Protein AF-A0A0A2AYP8-F1 (afdb_monomer_lite)

Secondary structure (DSSP, 8-state):
----------S-GGG-GGGS-----PPPHHHHHHHHHHHHHHHHHHHHHHHH-TTHHHHHHHHHHHHHHHHHHHHHHHHHHHHHHHHHHHHHHHHHHHHHHHHHHHHHHHHHT---------

Structure (mmCIF, N/CA/C/O backbone):
data_AF-A0A0A2AYP8-F1
#
_entry.id   AF-A0A0A2AYP8-F1
#
loop_
_atom_site.group_PDB
_atom_site.id
_atom_site.type_symbol
_atom_site.label_atom_id
_atom_site.label_alt_id
_atom_site.label_comp_id
_atom_site.label_asym_id
_atom_site.label_entity_id
_atom_site.label_seq_id
_atom_site.pdbx_PDB_ins_code
_atom_site.Cartn_x
_atom_site.Cartn_y
_atom_site.Cartn_z
_atom_site.occupancy
_atom_site.B_iso_or_equiv
_atom_site.auth_seq_id
_atom_site.auth_comp_id
_atom_site.auth_asym_id
_atom_site.auth_atom_id
_atom_site.pdbx_PDB_model_num
ATOM 1 N N . MET A 1 1 ? 38.079 20.182 55.498 1.00 44.78 1 MET A N 1
ATOM 2 C CA . MET A 1 1 ? 37.994 19.782 54.077 1.00 44.78 1 MET A CA 1
ATOM 3 C C . MET A 1 1 ? 37.426 20.973 53.334 1.00 44.78 1 MET A C 1
ATOM 5 O O . MET A 1 1 ? 36.423 21.501 53.787 1.00 44.78 1 MET A O 1
ATOM 9 N N . ALA A 1 2 ? 38.139 21.490 52.334 1.00 53.53 2 ALA A N 1
ATOM 10 C CA . ALA A 1 2 ? 37.741 22.706 51.630 1.00 53.53 2 ALA A CA 1
ATOM 11 C C . ALA A 1 2 ? 36.618 22.383 50.637 1.00 53.53 2 ALA A C 1
ATOM 13 O O . ALA A 1 2 ? 36.804 21.531 49.767 1.00 53.53 2 ALA A O 1
ATOM 14 N N . ASP A 1 3 ? 35.471 23.047 50.777 1.00 56.94 3 ASP A N 1
ATOM 15 C CA . ASP A 1 3 ? 34.384 22.961 49.806 1.00 56.94 3 ASP A CA 1
ATOM 16 C C . ASP A 1 3 ? 34.841 23.578 48.480 1.00 56.94 3 ASP A C 1
ATOM 18 O O . ASP A 1 3 ? 35.121 24.774 48.371 1.00 56.94 3 ASP A O 1
ATOM 22 N N . LEU A 1 4 ? 34.949 22.732 47.456 1.00 57.31 4 LEU A N 1
ATOM 23 C CA . LEU A 1 4 ? 35.227 23.146 46.088 1.00 57.31 4 LEU A CA 1
ATOM 24 C C . LEU A 1 4 ? 33.994 23.869 45.529 1.00 57.31 4 LEU A C 1
ATOM 26 O O . LEU A 1 4 ? 33.048 23.237 45.060 1.00 57.31 4 LEU A O 1
ATOM 30 N N . ASN A 1 5 ? 34.015 25.202 45.541 1.00 60.97 5 ASN A N 1
ATOM 31 C CA . ASN A 1 5 ? 33.061 26.024 44.795 1.00 60.97 5 ASN A CA 1
ATOM 32 C C . ASN A 1 5 ? 33.331 25.883 43.290 1.00 60.97 5 ASN A C 1
ATOM 34 O O . ASN A 1 5 ? 34.142 26.608 42.716 1.00 60.97 5 ASN A O 1
ATOM 38 N N . ILE A 1 6 ? 32.655 24.931 42.646 1.00 65.31 6 ILE A N 1
ATOM 39 C CA . ILE A 1 6 ? 32.707 24.751 41.192 1.00 65.31 6 ILE A CA 1
ATOM 40 C C . ILE A 1 6 ? 31.824 25.833 40.545 1.00 65.31 6 ILE A C 1
ATOM 42 O O . ILE A 1 6 ? 30.606 25.819 40.745 1.00 65.31 6 ILE A O 1
ATOM 46 N N . PRO A 1 7 ? 32.375 26.768 39.750 1.00 60.03 7 PRO A N 1
ATOM 47 C CA . PRO A 1 7 ? 31.561 27.748 39.046 1.00 60.03 7 PRO A CA 1
ATOM 48 C C . PRO A 1 7 ? 30.716 27.062 37.963 1.00 60.03 7 PRO A C 1
ATOM 50 O O . PRO A 1 7 ? 31.179 26.177 37.241 1.00 60.03 7 PRO A O 1
ATOM 53 N N . ASN A 1 8 ? 29.455 27.484 37.839 1.00 61.75 8 ASN A N 1
ATOM 54 C CA . ASN A 1 8 ? 28.509 26.956 36.859 1.00 61.75 8 ASN A CA 1
ATOM 55 C C . ASN A 1 8 ? 28.957 27.317 35.429 1.00 61.75 8 ASN A C 1
ATOM 57 O O . ASN A 1 8 ? 28.645 28.384 34.904 1.00 61.75 8 ASN A O 1
ATOM 61 N N . LEU A 1 9 ? 29.695 26.401 34.801 1.00 59.16 9 LEU A N 1
ATOM 62 C CA . LEU A 1 9 ? 30.368 26.525 33.501 1.00 59.16 9 LEU A CA 1
ATOM 63 C C . LEU A 1 9 ? 29.443 26.718 32.282 1.00 59.16 9 LEU A C 1
ATOM 65 O O . LEU A 1 9 ? 29.905 26.616 31.145 1.00 59.16 9 LEU A O 1
ATOM 69 N N . ASN A 1 10 ? 28.137 26.948 32.454 1.00 58.53 10 ASN A N 1
ATOM 70 C CA . ASN A 1 10 ? 27.207 26.834 31.333 1.00 58.53 10 ASN A CA 1
ATOM 71 C C . ASN A 1 10 ? 26.085 27.878 31.285 1.00 58.53 10 ASN A C 1
ATOM 73 O O . ASN A 1 10 ? 24.913 27.577 31.495 1.00 58.53 10 ASN A O 1
ATOM 77 N N . ILE A 1 11 ? 26.453 29.102 30.903 1.00 62.41 11 ILE A N 1
ATOM 78 C CA . ILE A 1 11 ? 25.544 30.254 30.756 1.00 62.41 11 ILE A CA 1
ATOM 79 C C . ILE A 1 11 ? 24.647 30.139 29.497 1.00 62.41 11 ILE A C 1
ATOM 81 O O . ILE A 1 11 ? 23.592 30.759 29.428 1.00 62.41 11 ILE A O 1
ATOM 85 N N . LYS A 1 12 ? 25.000 29.300 28.505 1.00 65.25 12 LYS A N 1
ATOM 86 C CA . LYS A 1 12 ? 24.229 29.117 27.253 1.00 65.25 12 LYS A CA 1
ATOM 87 C C . LYS A 1 12 ? 23.581 27.726 27.183 1.00 65.25 12 LYS A C 1
ATOM 89 O O . LYS A 1 12 ? 24.102 26.786 26.572 1.00 65.25 12 LYS A O 1
ATOM 94 N N . SER A 1 13 ? 22.432 27.565 27.837 1.00 61.69 13 SER A N 1
ATOM 95 C CA . SER A 1 13 ? 21.616 26.336 27.808 1.00 61.69 13 SER A CA 1
ATOM 96 C C . SER A 1 13 ? 20.914 26.095 26.462 1.00 61.69 13 SER A C 1
ATOM 98 O O . SER A 1 13 ? 20.574 24.956 26.158 1.00 61.69 13 SER A O 1
ATOM 100 N N . GLU A 1 14 ? 20.783 27.128 25.629 1.00 60.06 14 GLU A N 1
ATOM 101 C CA . GLU A 1 14 ? 20.020 27.100 24.371 1.00 60.06 14 GLU A CA 1
ATOM 102 C C . GLU A 1 14 ? 20.781 26.534 23.161 1.00 60.06 14 GLU A C 1
ATOM 104 O O . GLU A 1 14 ? 20.171 26.238 22.140 1.00 60.06 14 GLU A O 1
ATOM 109 N N . LYS A 1 15 ? 22.104 26.323 23.260 1.00 66.38 15 LYS A N 1
ATOM 110 C CA . LYS A 1 15 ? 22.950 25.885 22.125 1.00 66.38 15 LYS A CA 1
ATOM 111 C C . LYS A 1 15 ? 22.618 24.476 21.597 1.00 66.38 15 LYS A C 1
ATOM 113 O O . LYS A 1 15 ? 23.061 24.111 20.515 1.00 66.38 15 LYS A O 1
ATOM 118 N N . TYR A 1 16 ? 21.857 23.676 22.342 1.00 64.88 16 TYR A N 1
ATOM 119 C CA . TYR A 1 16 ? 21.545 22.297 21.972 1.00 64.88 16 TYR A CA 1
ATOM 120 C C . TYR A 1 16 ? 20.060 22.004 22.204 1.00 64.88 16 TYR A C 1
ATOM 122 O O . TYR A 1 16 ? 19.576 22.110 23.332 1.00 64.88 16 TYR A O 1
ATOM 130 N N . ILE A 1 17 ? 19.363 21.565 21.150 1.00 63.12 17 ILE A N 1
ATOM 131 C CA . ILE A 1 17 ? 17.927 21.217 21.162 1.00 63.12 17 ILE A CA 1
ATOM 132 C C . ILE A 1 17 ? 17.617 20.175 22.256 1.00 63.12 17 ILE A C 1
ATOM 134 O O . ILE A 1 17 ? 16.597 20.263 22.934 1.00 63.12 17 ILE A O 1
ATOM 138 N N . PHE A 1 18 ? 18.551 19.255 22.514 1.00 59.34 18 PHE A N 1
ATOM 139 C CA . PHE A 1 18 ? 18.424 18.187 23.514 1.00 59.34 18 PHE A CA 1
ATOM 140 C C . PHE A 1 18 ? 18.922 18.554 24.923 1.00 59.34 18 PHE A C 1
ATOM 142 O O . PHE A 1 18 ? 18.842 17.736 25.838 1.00 59.34 18 PHE A O 1
ATOM 149 N N . LYS A 1 19 ? 19.442 19.772 25.136 1.00 58.62 19 LYS A N 1
ATOM 150 C CA . LYS A 1 19 ? 19.911 20.225 26.461 1.00 58.62 19 LYS A CA 1
ATOM 151 C C . LYS A 1 19 ? 18.790 20.799 27.322 1.00 58.62 19 LYS A C 1
ATOM 153 O O . LYS A 1 19 ? 18.916 20.812 28.549 1.00 58.62 19 LYS A O 1
ATOM 158 N N . LYS A 1 20 ? 17.650 21.157 26.716 1.00 59.50 20 LYS A N 1
ATOM 159 C CA . LYS A 1 20 ? 16.367 21.135 27.428 1.00 59.50 20 LYS A CA 1
ATOM 160 C C . LYS A 1 20 ? 16.075 19.674 27.756 1.00 59.50 20 LYS A C 1
ATOM 162 O O . LYS A 1 20 ? 15.482 18.958 26.956 1.00 59.50 20 LYS A O 1
ATOM 167 N N . LYS A 1 21 ? 16.532 19.226 28.930 1.00 61.00 21 LYS A N 1
ATOM 168 C CA . LYS A 1 21 ? 16.112 17.948 29.507 1.00 61.00 21 LYS A CA 1
ATOM 169 C C . LYS A 1 21 ? 14.591 17.896 29.375 1.00 61.00 21 LYS A C 1
ATOM 171 O O . LYS A 1 21 ? 13.924 18.852 29.775 1.00 61.00 21 LYS A O 1
ATOM 176 N N . LEU A 1 22 ? 14.053 16.822 28.791 1.00 58.28 22 LEU A N 1
ATOM 177 C CA . LEU A 1 22 ? 12.641 16.491 28.956 1.00 58.28 22 LEU A CA 1
ATOM 178 C C . LEU A 1 22 ? 12.419 16.517 30.462 1.00 58.28 22 LEU A C 1
ATOM 180 O O . LEU A 1 22 ? 12.945 15.662 31.172 1.00 58.28 22 LEU A O 1
ATOM 184 N N . ASN A 1 23 ? 11.790 17.579 30.967 1.00 59.34 23 ASN A N 1
ATOM 185 C CA . ASN A 1 23 ? 11.604 17.727 32.395 1.00 59.34 23 ASN A CA 1
ATOM 186 C C . ASN A 1 23 ? 10.744 16.536 32.802 1.00 59.34 23 ASN A C 1
ATOM 188 O O . ASN A 1 23 ? 9.544 16.524 32.530 1.00 59.34 23 ASN A O 1
ATOM 192 N N . LEU A 1 24 ? 11.369 15.538 33.436 1.00 59.19 24 LEU A N 1
ATOM 193 C CA . LEU A 1 24 ? 10.746 14.402 34.115 1.00 59.19 24 LEU A CA 1
ATOM 194 C C . LEU A 1 24 ? 9.988 14.926 35.343 1.00 59.19 24 LEU A C 1
ATOM 196 O O . LEU A 1 24 ? 10.172 14.487 36.476 1.00 59.19 24 LEU A O 1
ATOM 200 N N . ARG A 1 25 ? 9.160 15.951 35.140 1.00 69.50 25 ARG A N 1
ATOM 201 C CA . ARG A 1 25 ? 8.321 16.530 36.164 1.00 69.50 25 ARG A CA 1
ATOM 202 C C . ARG A 1 25 ? 7.196 15.537 36.356 1.00 69.50 25 ARG A C 1
ATOM 204 O O . ARG A 1 25 ? 6.314 15.401 35.509 1.00 69.50 25 ARG A O 1
ATOM 211 N N . ARG A 1 26 ? 7.271 14.812 37.468 1.00 74.31 26 ARG A N 1
ATOM 212 C CA . ARG A 1 26 ? 6.243 13.871 37.902 1.00 74.31 26 ARG A CA 1
ATOM 213 C C . ARG A 1 26 ? 4.874 14.543 37.777 1.00 74.31 26 ARG A C 1
ATOM 215 O O . ARG A 1 26 ? 4.652 15.608 38.358 1.00 74.31 26 ARG A O 1
ATOM 222 N N . LYS A 1 27 ? 3.971 13.943 36.994 1.00 78.00 27 LYS A N 1
ATOM 223 C CA . LYS A 1 27 ? 2.584 14.411 36.902 1.00 78.00 27 LYS A CA 1
ATOM 224 C C . LYS A 1 27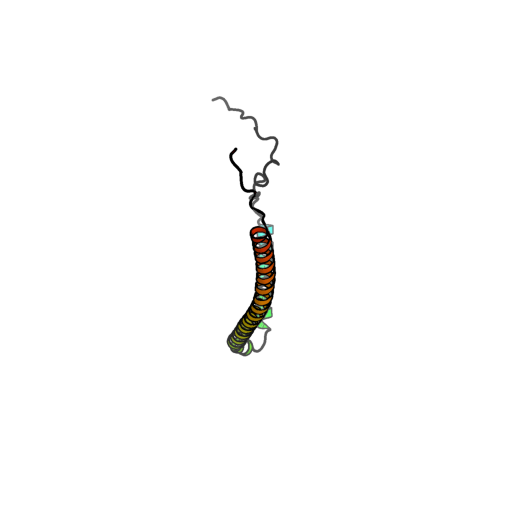 ? 1.975 14.397 38.306 1.00 78.00 27 LYS A C 1
ATOM 226 O O . LYS A 1 27 ? 2.241 13.495 39.101 1.00 78.00 27 LYS A O 1
ATOM 231 N N . SER A 1 28 ? 1.176 15.409 38.626 1.00 86.25 28 SER A N 1
ATOM 232 C CA . SER A 1 28 ? 0.474 15.451 39.907 1.00 86.25 28 SER A CA 1
ATOM 233 C C . SER A 1 28 ? -0.515 14.285 40.004 1.00 86.25 28 SER A C 1
ATOM 235 O O . SER A 1 28 ? -1.091 13.867 38.997 1.00 86.25 28 SER A O 1
ATOM 237 N N . LYS A 1 29 ? -0.752 13.775 41.222 1.00 88.75 29 LYS A N 1
ATOM 238 C CA . LYS A 1 29 ? -1.734 12.700 41.460 1.00 88.75 29 LYS A CA 1
ATOM 239 C C . LYS A 1 29 ? -3.114 13.045 40.882 1.00 88.75 29 LYS A C 1
ATOM 241 O O . LYS A 1 29 ? -3.738 12.197 40.260 1.00 88.75 29 LYS A O 1
ATOM 246 N N . ARG A 1 30 ? -3.542 14.311 41.011 1.00 91.00 30 ARG A N 1
ATOM 247 C CA . ARG A 1 30 ? -4.806 14.820 40.446 1.00 91.00 30 ARG A CA 1
ATOM 248 C C . ARG A 1 30 ? -4.869 14.649 38.927 1.00 91.00 30 ARG A C 1
ATOM 250 O O . ARG A 1 30 ? -5.849 14.124 38.424 1.00 91.00 30 ARG A O 1
ATOM 257 N N . ARG A 1 31 ? -3.805 15.027 38.206 1.00 88.94 31 ARG A N 1
ATOM 258 C CA . ARG A 1 31 ? -3.754 14.909 36.742 1.00 88.94 31 ARG A CA 1
ATOM 259 C C . ARG A 1 31 ? -3.793 13.451 36.283 1.00 88.94 31 ARG A C 1
ATOM 261 O O . ARG A 1 31 ? -4.523 13.139 35.352 1.00 88.94 31 ARG A O 1
ATOM 268 N N . LEU A 1 32 ? -3.048 12.570 36.954 1.00 89.25 32 LEU A N 1
ATOM 269 C CA . LEU A 1 32 ? -3.069 11.131 36.664 1.00 89.25 32 LEU A CA 1
ATOM 270 C C . LEU A 1 32 ? -4.461 10.527 36.887 1.00 89.25 32 LEU A C 1
ATOM 272 O O . LEU A 1 32 ? -4.914 9.711 36.088 1.00 89.25 32 LEU A O 1
ATOM 276 N N . PHE A 1 33 ? -5.154 10.960 37.942 1.00 94.69 33 PHE A N 1
ATOM 277 C CA . PHE A 1 33 ? -6.509 10.511 38.239 1.00 94.69 33 PHE A CA 1
ATOM 278 C C . PHE A 1 33 ? -7.515 10.976 37.179 1.00 94.69 33 PHE A C 1
ATOM 280 O O . PHE A 1 33 ? -8.280 10.161 36.675 1.00 94.69 33 PHE A O 1
ATOM 287 N N . THR A 1 34 ? -7.476 12.251 36.775 1.00 94.88 34 THR A N 1
ATOM 288 C CA . THR A 1 34 ? -8.353 12.773 35.712 1.00 94.88 34 THR A CA 1
ATOM 289 C C . THR A 1 34 ? -8.108 12.078 34.372 1.00 94.88 34 THR A C 1
ATOM 291 O O . THR A 1 34 ? -9.067 11.702 33.706 1.00 94.88 34 THR A O 1
ATOM 294 N N . GLU A 1 35 ? -6.844 11.863 33.988 1.00 93.25 35 GLU A N 1
ATOM 295 C CA . GLU A 1 35 ? -6.489 11.128 32.762 1.00 93.25 35 GLU A CA 1
ATOM 296 C C . GLU A 1 35 ? -7.040 9.689 32.804 1.00 93.25 35 GLU A C 1
ATOM 298 O O . GLU A 1 35 ? -7.654 9.232 31.842 1.00 93.25 35 GLU A O 1
ATOM 303 N N . SER A 1 36 ? -6.897 9.002 33.942 1.00 94.62 36 SER A N 1
ATOM 304 C CA . SER A 1 36 ? -7.402 7.632 34.120 1.00 94.62 36 SER A CA 1
ATOM 305 C C . SER A 1 36 ? -8.930 7.568 34.092 1.00 94.62 36 SER A C 1
ATOM 307 O O . SER A 1 36 ? -9.499 6.685 33.457 1.00 94.62 36 SER A O 1
ATOM 309 N N . PHE A 1 37 ? -9.607 8.521 34.737 1.00 96.69 37 PHE A N 1
ATOM 310 C CA . PHE A 1 37 ? -11.066 8.599 34.740 1.00 96.69 37 PHE A CA 1
ATOM 311 C C . PHE A 1 37 ? -11.619 8.886 33.338 1.00 96.69 37 PHE A C 1
ATOM 313 O O . PHE A 1 37 ? -12.595 8.265 32.927 1.00 96.69 37 PHE A O 1
ATOM 320 N N . LEU A 1 38 ? -10.982 9.771 32.567 1.00 96.12 38 LEU A N 1
ATOM 321 C CA . LEU A 1 38 ? -11.360 10.015 31.171 1.00 96.12 38 LEU A CA 1
ATOM 322 C C . LEU A 1 38 ? -11.219 8.751 30.318 1.00 96.12 38 LEU A C 1
ATOM 324 O O . LEU A 1 38 ? -12.154 8.399 29.604 1.00 96.12 38 LEU A O 1
ATOM 328 N N . LEU A 1 39 ? -10.091 8.043 30.428 1.00 96.25 39 LEU A N 1
ATOM 329 C CA . LEU A 1 39 ? -9.877 6.781 29.713 1.00 96.25 39 LEU A CA 1
ATOM 330 C C . LEU A 1 39 ? -10.902 5.716 30.108 1.00 96.25 39 LEU A C 1
ATOM 332 O O . LEU A 1 39 ? -11.408 5.005 29.243 1.00 96.25 39 LEU A O 1
ATOM 336 N N . PHE A 1 40 ? -11.247 5.638 31.393 1.00 96.81 40 PHE A N 1
ATOM 337 C CA . PHE A 1 40 ? -12.272 4.725 31.882 1.00 96.81 40 PHE A CA 1
ATOM 338 C C . PHE A 1 40 ? -13.642 5.029 31.265 1.00 96.81 40 PHE A C 1
ATOM 340 O O . PHE A 1 40 ? -14.265 4.134 30.700 1.00 96.81 40 PHE A O 1
ATOM 347 N N . ASN A 1 41 ? -14.083 6.291 31.290 1.00 97.00 41 ASN A N 1
ATOM 348 C CA . ASN A 1 41 ? -15.357 6.685 30.681 1.00 97.00 41 ASN A CA 1
ATOM 349 C C . ASN A 1 41 ? -15.372 6.448 29.167 1.00 97.00 41 ASN A C 1
ATOM 351 O O . ASN A 1 41 ? -16.371 5.964 28.644 1.00 97.00 41 ASN A O 1
ATOM 355 N N . LEU A 1 42 ? -14.267 6.726 28.467 1.00 96.56 42 LEU A N 1
ATOM 356 C CA . LEU A 1 42 ? -14.133 6.416 27.039 1.00 96.56 42 LEU A CA 1
ATOM 357 C C . LEU A 1 42 ? -14.223 4.908 26.770 1.00 96.56 42 LEU A C 1
ATOM 359 O O . LEU A 1 42 ? -14.865 4.498 25.806 1.00 96.56 42 LEU A O 1
ATOM 363 N N . GLY A 1 43 ? -13.629 4.080 27.630 1.00 96.94 43 GLY A N 1
ATOM 364 C CA . GLY A 1 43 ? -13.740 2.624 27.549 1.00 96.94 43 GLY A CA 1
ATOM 365 C C . GLY A 1 43 ? -15.176 2.139 27.753 1.00 96.94 43 GLY A C 1
ATOM 366 O O . GLY A 1 43 ? -15.688 1.376 26.935 1.00 96.94 43 GLY A O 1
ATOM 367 N N . VAL A 1 44 ? -15.858 2.631 28.791 1.00 97.06 44 VAL A N 1
ATOM 368 C CA . VAL A 1 44 ? -17.276 2.320 29.051 1.00 97.06 44 VAL A CA 1
ATOM 369 C C . VAL A 1 44 ? -18.154 2.766 27.880 1.00 97.06 44 VAL A C 1
ATOM 371 O O . VAL A 1 44 ? -19.012 2.012 27.423 1.00 97.06 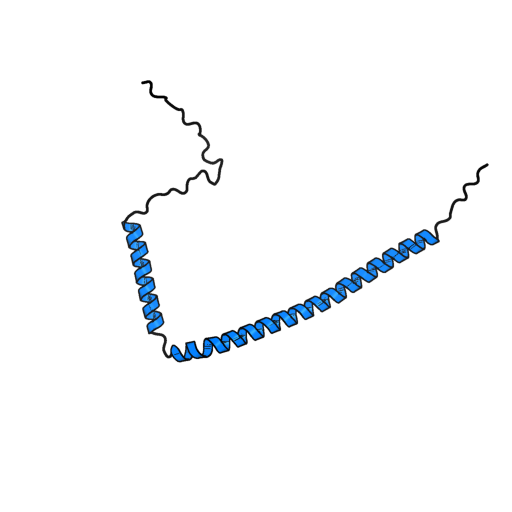44 VAL A O 1
ATOM 374 N N . PHE A 1 45 ? -17.901 3.957 27.341 1.00 97.12 45 PHE A N 1
ATOM 375 C CA . PHE A 1 45 ? -18.607 4.489 26.182 1.00 97.12 45 PHE A CA 1
ATOM 376 C C . PHE A 1 45 ? -18.408 3.619 24.930 1.00 97.12 45 PHE A C 1
ATOM 378 O O . PHE A 1 45 ? -19.375 3.318 24.235 1.00 97.12 45 PHE A O 1
ATOM 385 N N . LEU A 1 46 ? -17.188 3.135 24.675 1.00 96.25 46 LEU A N 1
ATOM 386 C CA . LEU A 1 46 ? -16.899 2.199 23.582 1.00 96.25 46 LEU A CA 1
ATOM 387 C C . LEU A 1 46 ? -17.617 0.856 23.749 1.00 96.25 46 LEU A C 1
ATOM 389 O O . LEU A 1 46 ? -18.129 0.311 22.770 1.00 96.25 46 LEU A O 1
ATOM 393 N N . VAL A 1 47 ? -17.675 0.318 24.969 1.00 96.38 47 VAL A N 1
ATOM 394 C CA . VAL A 1 47 ? -18.437 -0.907 25.260 1.00 96.38 47 VAL A CA 1
ATOM 395 C C . VAL A 1 47 ? -19.926 -0.678 25.006 1.00 96.38 47 VAL A C 1
ATOM 397 O O . VAL A 1 47 ? -20.568 -1.524 24.387 1.00 96.38 47 VAL A O 1
ATOM 400 N N . TYR A 1 48 ? -20.461 0.474 25.411 1.00 96.12 48 TYR A N 1
ATOM 401 C CA . TYR A 1 48 ? -21.860 0.831 25.188 1.00 96.12 48 TYR A CA 1
ATOM 402 C C . TYR A 1 48 ? -22.200 0.975 23.699 1.00 96.12 48 TYR A C 1
ATOM 404 O O . TYR A 1 48 ? -23.166 0.372 23.231 1.00 96.12 48 TYR A O 1
ATOM 412 N N . ILE A 1 49 ? -21.373 1.692 22.929 1.00 95.31 49 ILE A N 1
ATOM 413 C CA . ILE A 1 49 ? -21.531 1.784 21.470 1.00 95.31 49 ILE A CA 1
ATOM 414 C C . ILE A 1 49 ? -21.502 0.390 20.850 1.00 95.31 49 ILE A C 1
ATOM 416 O O . ILE A 1 49 ? -22.391 0.041 20.077 1.00 95.31 49 ILE A O 1
ATOM 420 N N . ASN A 1 50 ? -20.511 -0.429 21.210 1.00 92.00 50 ASN A N 1
ATOM 421 C CA . ASN A 1 50 ? -20.411 -1.787 20.690 1.00 92.00 50 ASN A CA 1
ATOM 422 C C . ASN A 1 50 ? -21.622 -2.630 21.073 1.00 92.00 50 ASN A C 1
ATOM 424 O O . ASN A 1 50 ? -22.051 -3.445 20.264 1.00 92.00 50 ASN A O 1
ATOM 428 N N . TYR A 1 51 ? -22.171 -2.474 22.280 1.00 92.44 51 TYR A N 1
ATOM 429 C CA . TYR A 1 51 ? -23.376 -3.171 22.723 1.00 92.44 51 TYR A CA 1
ATOM 430 C C . TYR A 1 51 ? -24.582 -2.837 21.839 1.00 92.44 51 TYR A C 1
ATOM 432 O O . TYR A 1 51 ? -25.269 -3.767 21.420 1.00 92.44 51 TYR A O 1
ATOM 440 N N . LEU A 1 52 ? -24.768 -1.558 21.496 1.00 93.56 52 LEU A N 1
ATOM 441 C CA . LEU A 1 52 ? -25.889 -1.071 20.686 1.00 93.56 52 LEU A CA 1
ATOM 442 C C . LEU A 1 52 ? -25.916 -1.597 19.244 1.00 93.56 52 LEU A C 1
ATOM 444 O O . LEU A 1 52 ? -26.972 -1.540 18.622 1.00 93.56 52 LEU A O 1
ATOM 448 N N . ILE A 1 53 ? -24.802 -2.098 18.697 1.00 90.62 53 ILE A N 1
ATOM 449 C CA . ILE A 1 53 ? -24.755 -2.605 17.317 1.00 90.62 53 ILE A CA 1
ATOM 450 C C . ILE A 1 53 ? -25.581 -3.904 17.213 1.00 90.62 53 ILE A C 1
ATOM 452 O O . ILE A 1 53 ? -25.184 -4.920 17.793 1.00 90.62 53 ILE A O 1
ATOM 456 N N . PRO A 1 54 ? -26.698 -3.927 16.460 1.00 88.81 54 PRO A N 1
ATOM 457 C CA . PRO A 1 54 ? -27.462 -5.151 16.239 1.00 88.81 54 PRO A CA 1
ATOM 458 C C . PRO A 1 54 ? -26.740 -6.080 15.247 1.00 88.81 54 PRO A C 1
ATOM 460 O O . PRO A 1 54 ? -25.939 -5.638 14.427 1.00 88.81 54 PRO A O 1
ATOM 463 N N . ASN A 1 55 ? -27.045 -7.381 15.287 1.00 86.88 55 ASN A N 1
ATOM 464 C CA . ASN A 1 55 ? -26.610 -8.369 14.282 1.00 86.88 55 ASN A CA 1
ATOM 465 C C . ASN A 1 55 ? -25.085 -8.474 14.046 1.00 86.88 55 ASN A C 1
ATOM 467 O O . ASN A 1 55 ? -24.630 -8.727 12.929 1.00 86.88 55 ASN A O 1
ATOM 471 N N . LYS A 1 56 ? -24.279 -8.351 15.109 1.00 85.75 56 LYS A N 1
ATOM 472 C CA . LYS A 1 56 ? -22.800 -8.386 15.054 1.00 85.75 56 LYS A CA 1
ATOM 473 C C . LYS A 1 56 ? -22.238 -9.629 14.365 1.00 85.75 56 LYS A C 1
ATOM 475 O O . LYS A 1 56 ? -21.297 -9.525 13.588 1.00 85.75 56 LYS A O 1
ATOM 480 N N . ASN A 1 57 ? -22.835 -10.794 14.612 1.00 86.94 57 ASN A N 1
ATOM 481 C CA . ASN A 1 57 ? -22.372 -12.054 14.026 1.00 86.94 57 ASN A CA 1
ATOM 482 C C . ASN A 1 57 ? -22.487 -12.045 12.496 1.00 86.94 57 ASN A C 1
ATOM 484 O O . ASN A 1 57 ? -21.579 -12.507 11.813 1.00 86.94 57 ASN A O 1
ATOM 488 N N . LEU A 1 58 ? -23.559 -11.453 11.960 1.00 86.31 58 LEU A N 1
ATOM 489 C CA . LEU A 1 58 ? -23.792 -11.358 10.519 1.00 86.31 58 LEU A CA 1
ATOM 490 C C . LEU A 1 58 ? -22.821 -10.364 9.856 1.00 86.31 58 LEU A C 1
ATOM 492 O O . LEU A 1 58 ? -22.329 -10.616 8.758 1.00 86.31 58 LEU A O 1
ATOM 496 N N . LEU A 1 59 ? -22.477 -9.274 10.553 1.00 82.25 59 LEU A N 1
ATOM 497 C CA . LEU A 1 59 ? -21.439 -8.329 10.120 1.00 82.25 59 LEU A CA 1
ATOM 498 C C . LEU A 1 59 ? -20.045 -8.979 10.086 1.00 82.25 59 LEU A C 1
ATOM 500 O O . LEU A 1 59 ? -19.305 -8.805 9.118 1.00 82.25 59 LEU A O 1
ATOM 504 N N . LEU A 1 60 ? -19.696 -9.757 11.115 1.00 87.69 60 LEU A N 1
ATOM 505 C CA . LEU A 1 60 ? -18.395 -10.426 11.227 1.00 87.69 60 LEU A CA 1
ATOM 506 C C . LEU A 1 60 ? -18.230 -11.597 10.253 1.00 87.69 60 LEU A C 1
ATOM 508 O O . LEU A 1 60 ? -17.119 -11.859 9.801 1.00 87.69 60 LEU A O 1
ATOM 512 N N . GLN A 1 61 ? -19.317 -12.274 9.886 1.00 89.38 61 GLN A N 1
ATOM 513 C CA . GLN A 1 61 ? -19.264 -13.422 8.982 1.00 89.38 61 GLN A CA 1
ATOM 514 C C . GLN A 1 61 ? -18.842 -13.037 7.556 1.00 89.38 61 GLN A C 1
ATOM 516 O O . GLN A 1 61 ? -18.092 -13.771 6.913 1.00 89.38 61 GLN A O 1
ATOM 521 N N . ASN A 1 62 ? -19.286 -11.878 7.063 1.00 86.81 62 ASN A N 1
ATOM 522 C CA . ASN A 1 62 ? -18.995 -11.445 5.694 1.00 86.81 62 ASN A CA 1
ATOM 523 C C . ASN A 1 62 ? -17.636 -10.748 5.554 1.00 86.81 62 ASN A C 1
ATOM 525 O O . ASN A 1 62 ? -17.104 -10.687 4.445 1.00 86.81 62 ASN A O 1
ATOM 529 N N . LEU A 1 63 ? -17.057 -10.277 6.663 1.00 89.00 63 LEU A N 1
ATOM 530 C CA . LEU A 1 63 ? -15.799 -9.527 6.706 1.00 89.00 63 LEU A CA 1
ATOM 531 C C . LEU A 1 63 ? -14.623 -10.232 6.006 1.00 89.00 63 LEU A C 1
ATOM 533 O O . LEU A 1 63 ? -13.996 -9.605 5.155 1.00 89.00 63 LEU A O 1
ATOM 537 N N . PRO A 1 64 ? -14.321 -11.520 6.266 1.00 89.25 64 PRO A N 1
ATOM 538 C CA . PRO A 1 64 ? -13.224 -12.206 5.581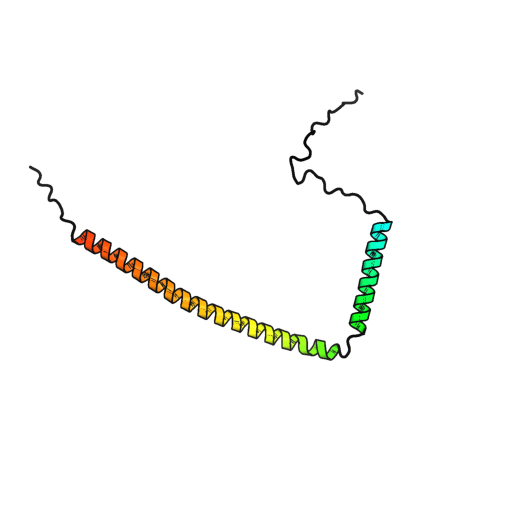 1.00 89.25 64 PRO A CA 1
ATOM 539 C C . PRO A 1 64 ? -13.432 -12.267 4.063 1.00 89.25 64 PRO A C 1
ATOM 541 O O . PRO A 1 64 ? -12.504 -12.061 3.283 1.00 89.25 64 PRO A O 1
ATOM 544 N N . SER A 1 65 ? -14.673 -12.508 3.632 1.00 90.88 65 SER A N 1
ATOM 545 C CA . SER A 1 65 ? -15.007 -12.629 2.212 1.00 90.88 65 SER A CA 1
ATOM 546 C C . SER A 1 65 ? -14.910 -11.292 1.471 1.00 90.88 65 SER A C 1
ATOM 548 O O . SER A 1 65 ? -14.420 -11.248 0.341 1.00 90.88 65 SER A O 1
ATOM 550 N N . THR A 1 66 ? -15.340 -10.195 2.100 1.00 92.25 66 THR A N 1
ATOM 551 C CA . THR A 1 66 ? -15.251 -8.850 1.524 1.00 92.25 66 THR A CA 1
ATOM 552 C C . THR A 1 66 ? -13.816 -8.347 1.529 1.00 92.25 66 THR A C 1
ATOM 554 O O . THR A 1 66 ? -13.388 -7.780 0.524 1.00 92.25 66 THR A O 1
ATOM 557 N N . PHE A 1 67 ? -13.041 -8.632 2.581 1.00 93.69 67 PHE A N 1
ATOM 558 C CA . PHE A 1 67 ? -11.608 -8.347 2.601 1.00 93.69 67 PHE A CA 1
ATOM 559 C C . PHE A 1 67 ? -10.882 -9.050 1.455 1.00 93.69 67 PHE A C 1
ATOM 561 O O . PHE A 1 67 ? -10.194 -8.382 0.686 1.00 93.69 67 PHE A O 1
ATOM 568 N N . ASN A 1 68 ? -11.093 -10.353 1.259 1.00 94.56 68 ASN A N 1
ATOM 569 C CA . ASN A 1 68 ? -10.450 -11.088 0.165 1.00 94.56 68 ASN A CA 1
ATOM 570 C C . ASN A 1 68 ? -10.791 -10.507 -1.215 1.00 94.56 68 ASN A C 1
ATOM 572 O O . ASN A 1 68 ? -9.899 -10.318 -2.039 1.00 94.56 68 ASN A O 1
ATOM 576 N N . LYS A 1 69 ? -12.061 -10.158 -1.455 1.00 95.94 69 LYS A N 1
ATOM 577 C CA . LYS A 1 69 ? -12.476 -9.488 -2.700 1.00 95.94 69 LYS A CA 1
ATOM 578 C C . LYS A 1 69 ? -11.800 -8.128 -2.870 1.00 95.94 69 LYS A C 1
ATOM 580 O O . LYS A 1 69 ? -11.350 -7.809 -3.964 1.00 95.94 69 LYS A O 1
ATOM 585 N N . SER A 1 70 ? -11.701 -7.344 -1.797 1.00 95.19 70 SER A N 1
ATOM 586 C CA . SER A 1 70 ? -11.025 -6.044 -1.837 1.00 95.19 70 SER A CA 1
ATOM 587 C C . SER A 1 70 ? -9.528 -6.176 -2.140 1.00 95.19 70 SER A C 1
ATOM 589 O O . SER A 1 70 ? -9.001 -5.395 -2.926 1.00 95.19 70 SER A O 1
ATOM 591 N N . PHE A 1 71 ? -8.862 -7.204 -1.601 1.00 95.94 71 PHE A N 1
ATOM 592 C CA . PHE A 1 71 ? -7.464 -7.498 -1.915 1.00 95.94 71 PHE A CA 1
ATOM 593 C C . PHE A 1 71 ? -7.277 -7.922 -3.370 1.00 95.94 71 PHE A C 1
ATOM 595 O O .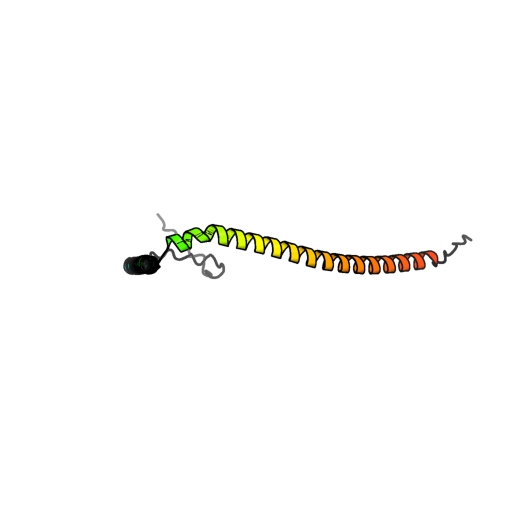 PHE A 1 71 ? -6.321 -7.485 -4.001 1.00 95.94 71 PHE A O 1
ATOM 602 N N . LEU A 1 72 ? -8.196 -8.720 -3.916 1.00 97.00 72 LEU A N 1
ATOM 603 C CA . LEU A 1 72 ? -8.151 -9.130 -5.319 1.00 97.00 72 LEU A CA 1
ATOM 604 C C . LEU A 1 72 ? -8.263 -7.917 -6.253 1.00 97.00 72 LEU A C 1
ATOM 606 O O . LEU A 1 72 ? -7.409 -7.728 -7.110 1.00 97.00 72 LEU A O 1
ATOM 610 N N . LEU A 1 73 ? -9.229 -7.026 -6.005 1.00 96.44 73 LEU A N 1
ATOM 611 C CA . LEU A 1 73 ? -9.372 -5.778 -6.769 1.00 96.44 73 LEU A CA 1
ATOM 612 C C . LEU A 1 73 ? -8.140 -4.869 -6.660 1.00 96.44 73 LEU A C 1
ATOM 614 O O . LEU A 1 73 ? -7.784 -4.178 -7.612 1.00 96.44 73 LEU A O 1
ATOM 618 N N . LEU A 1 74 ? -7.489 -4.852 -5.498 1.00 97.19 74 LEU A N 1
ATOM 619 C CA . LEU A 1 74 ? -6.267 -4.084 -5.284 1.00 97.19 74 LEU A CA 1
ATOM 620 C C . LEU A 1 74 ? -5.098 -4.659 -6.098 1.00 97.19 74 LEU A C 1
ATOM 622 O O . LEU A 1 74 ? -4.340 -3.889 -6.683 1.00 97.19 74 LEU A O 1
ATOM 626 N N . ILE A 1 75 ? -4.979 -5.986 -6.186 1.00 96.94 75 ILE A N 1
ATOM 627 C CA . ILE A 1 75 ? -3.994 -6.655 -7.049 1.00 96.94 75 ILE A CA 1
ATOM 628 C C . ILE A 1 75 ? -4.260 -6.322 -8.522 1.00 96.94 75 ILE A C 1
ATOM 630 O O . ILE A 1 75 ? -3.331 -5.920 -9.223 1.00 96.94 75 ILE A O 1
ATOM 634 N N . ASP A 1 76 ? -5.515 -6.410 -8.968 1.00 97.38 76 ASP A N 1
ATOM 635 C CA . ASP A 1 76 ? -5.896 -6.080 -10.347 1.00 97.38 76 ASP A CA 1
ATOM 636 C C . ASP A 1 76 ? -5.537 -4.628 -10.692 1.00 97.38 76 ASP A C 1
ATOM 638 O O . ASP A 1 76 ? -4.971 -4.347 -11.749 1.00 97.38 76 ASP A O 1
ATOM 642 N N . LEU A 1 77 ? -5.784 -3.695 -9.768 1.00 97.50 77 LEU A N 1
ATOM 643 C CA . LEU A 1 77 ? -5.421 -2.289 -9.940 1.00 97.50 77 LEU A CA 1
ATOM 644 C C . LEU A 1 77 ? -3.907 -2.099 -10.112 1.00 97.50 77 LEU A C 1
ATOM 646 O O . LEU A 1 77 ? -3.482 -1.329 -10.976 1.00 97.50 77 LEU A O 1
ATOM 650 N N . PHE A 1 78 ? -3.084 -2.813 -9.338 1.00 97.69 78 PHE A N 1
ATOM 651 C CA . PHE A 1 78 ? -1.630 -2.785 -9.523 1.00 97.69 78 PHE A CA 1
ATOM 652 C C . PHE A 1 78 ? -1.195 -3.402 -10.855 1.00 97.69 78 PHE A C 1
ATOM 654 O O . PHE A 1 78 ? -0.255 -2.885 -11.462 1.00 97.69 78 PHE A O 1
ATOM 661 N N . SER A 1 79 ? -1.880 -4.445 -11.334 1.00 97.12 79 SER A N 1
ATOM 662 C CA . SER A 1 79 ? -1.613 -5.032 -12.655 1.00 97.12 79 SER A CA 1
ATOM 663 C C . SER A 1 79 ? -1.843 -4.013 -13.772 1.00 97.12 79 SER A C 1
ATOM 665 O O . SER A 1 79 ? -0.955 -3.783 -14.592 1.00 97.12 79 SER A O 1
ATOM 667 N N . TYR A 1 80 ? -2.983 -3.316 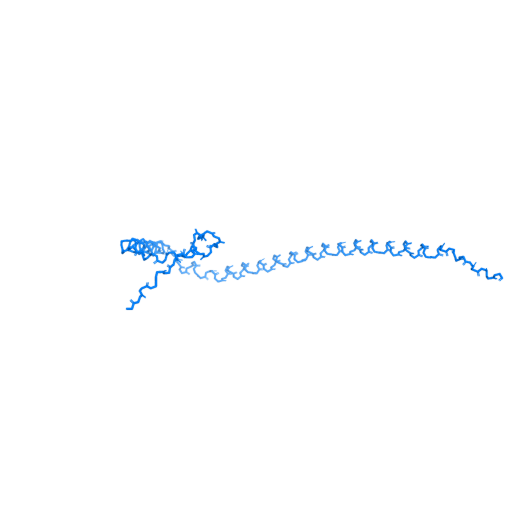-13.761 1.00 97.69 80 TYR A N 1
ATOM 668 C CA . TYR A 1 80 ? -3.281 -2.304 -14.779 1.00 97.69 80 TYR A CA 1
ATOM 669 C C . TYR A 1 80 ? -2.340 -1.096 -14.713 1.00 97.69 80 TYR A C 1
ATOM 671 O O . TYR A 1 80 ? -1.919 -0.575 -15.747 1.00 97.69 80 TYR A O 1
ATOM 679 N N . LEU A 1 81 ? -1.960 -0.650 -13.511 1.00 97.38 81 LEU A N 1
ATOM 680 C CA . LEU A 1 81 ? -0.964 0.415 -13.367 1.00 97.38 81 LEU A CA 1
ATOM 681 C C . LEU A 1 81 ? 0.391 0.003 -13.947 1.00 97.38 81 LEU A C 1
ATOM 683 O O . LEU A 1 81 ? 1.037 0.805 -14.624 1.00 97.38 81 LEU A O 1
ATOM 687 N N . TYR A 1 82 ? 0.814 -1.239 -13.704 1.00 98.00 82 TYR A N 1
ATOM 688 C CA . TYR A 1 82 ? 2.047 -1.774 -14.270 1.00 98.00 82 TYR A CA 1
ATOM 689 C C . TYR A 1 82 ? 2.011 -1.773 -15.802 1.00 98.00 82 TYR A C 1
ATOM 691 O O . TYR A 1 82 ? 2.955 -1.285 -16.423 1.00 98.00 82 TYR A O 1
ATOM 699 N N . GLU A 1 83 ? 0.914 -2.232 -16.409 1.00 97.50 83 GLU A N 1
ATOM 700 C CA . GLU A 1 83 ? 0.732 -2.210 -17.867 1.00 97.50 83 GLU A CA 1
ATOM 701 C C . GLU A 1 83 ? 0.848 -0.790 -18.440 1.00 97.50 83 GLU A C 1
ATOM 703 O O . GLU A 1 83 ? 1.584 -0.568 -19.405 1.00 97.50 83 GLU A O 1
ATOM 708 N N . ILE A 1 84 ? 0.200 0.196 -17.809 1.00 97.69 84 ILE A N 1
ATOM 709 C CA . ILE A 1 84 ? 0.280 1.604 -18.226 1.00 97.69 84 ILE A CA 1
ATOM 710 C C . ILE A 1 84 ? 1.726 2.114 -18.159 1.00 97.69 84 ILE A C 1
ATOM 712 O O . ILE A 1 84 ? 2.211 2.738 -19.109 1.00 97.69 84 ILE A O 1
ATOM 716 N N . PHE A 1 85 ? 2.444 1.840 -17.066 1.00 98.00 85 PHE A N 1
ATOM 717 C CA . PHE A 1 85 ? 3.847 2.244 -16.942 1.00 98.00 85 PHE A CA 1
ATOM 718 C C . PHE A 1 85 ? 4.740 1.575 -17.986 1.00 98.00 85 PHE A C 1
ATOM 720 O O . PHE A 1 85 ? 5.659 2.216 -18.500 1.00 98.00 85 PHE A O 1
ATOM 727 N N . LEU A 1 86 ? 4.460 0.320 -18.332 1.00 98.06 86 LEU A N 1
ATOM 728 C CA . LEU A 1 86 ? 5.198 -0.420 -19.350 1.00 98.06 86 LEU A CA 1
ATOM 729 C C . LEU A 1 86 ? 5.031 0.241 -20.724 1.00 98.06 86 LEU A C 1
ATOM 731 O O . LEU A 1 86 ? 6.019 0.489 -21.416 1.00 98.06 86 LEU A O 1
ATOM 735 N N . VAL A 1 87 ? 3.804 0.627 -21.083 1.00 98.25 87 VAL A N 1
ATOM 736 C CA . VAL A 1 87 ? 3.532 1.367 -22.324 1.00 98.25 87 VAL A CA 1
ATOM 737 C C . VAL A 1 87 ? 4.297 2.693 -22.350 1.00 98.25 87 VAL A C 1
ATOM 739 O O . VAL A 1 87 ? 4.984 2.989 -23.329 1.00 98.25 87 VAL A O 1
ATOM 742 N N . ILE A 1 88 ? 4.256 3.469 -21.262 1.00 98.19 88 ILE A N 1
ATOM 743 C CA . ILE A 1 88 ? 5.008 4.732 -21.150 1.00 98.19 88 ILE A CA 1
ATOM 744 C C . ILE A 1 88 ? 6.516 4.489 -21.323 1.00 98.19 88 ILE A C 1
ATOM 746 O O . ILE A 1 88 ? 7.191 5.234 -22.039 1.00 98.19 88 ILE A O 1
ATOM 750 N N . PHE A 1 89 ? 7.049 3.431 -20.711 1.00 98.31 89 PHE A N 1
ATOM 751 C CA . PHE A 1 89 ? 8.458 3.064 -20.819 1.00 98.31 89 PHE A CA 1
ATOM 752 C C . PHE A 1 89 ? 8.857 2.673 -22.248 1.00 98.31 89 PHE A C 1
ATOM 754 O O . PHE A 1 89 ? 9.925 3.076 -22.716 1.00 98.31 89 PHE A O 1
ATOM 761 N N . ILE A 1 90 ? 8.002 1.947 -22.975 1.00 98.38 90 ILE A N 1
ATOM 762 C CA . ILE A 1 90 ? 8.230 1.622 -24.392 1.00 98.38 90 ILE A CA 1
ATOM 763 C C . ILE A 1 90 ? 8.357 2.909 -25.215 1.00 98.38 90 ILE A C 1
ATOM 765 O O . ILE A 1 90 ? 9.306 3.052 -25.985 1.00 98.38 90 ILE A O 1
ATOM 769 N N . PHE A 1 91 ? 7.469 3.886 -25.017 1.00 98.25 91 PHE A N 1
ATOM 770 C CA . PHE A 1 91 ? 7.571 5.156 -25.740 1.00 98.25 91 PHE A CA 1
ATOM 771 C C . PHE A 1 91 ? 8.846 5.924 -25.378 1.00 98.25 91 PHE A C 1
ATOM 773 O O . PHE A 1 91 ? 9.574 6.366 -26.269 1.00 98.25 91 PHE A O 1
ATOM 780 N N . ALA A 1 92 ? 9.162 6.053 -24.088 1.00 98.19 92 ALA A N 1
ATOM 781 C CA . ALA A 1 92 ? 10.358 6.765 -23.640 1.00 98.19 92 ALA A CA 1
ATOM 782 C C . ALA A 1 92 ? 11.658 6.109 -24.149 1.00 98.19 92 ALA A C 1
ATOM 784 O O . ALA A 1 92 ? 12.563 6.796 -24.636 1.00 98.19 92 ALA A O 1
ATOM 785 N N . SER A 1 93 ? 11.746 4.779 -24.084 1.00 98.06 93 SER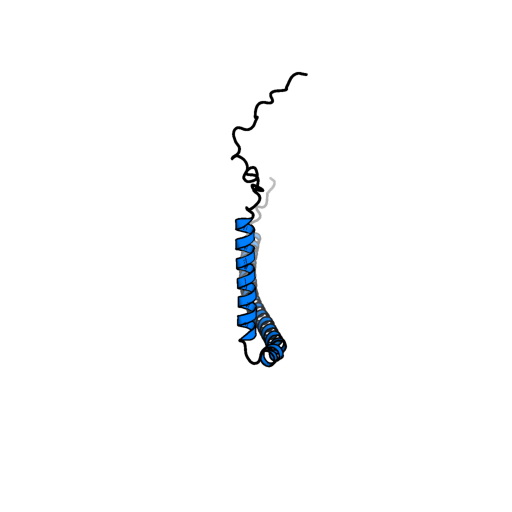 A N 1
ATOM 786 C CA . SER A 1 93 ? 12.895 4.022 -24.598 1.00 98.06 93 SER A CA 1
ATOM 787 C C . SER A 1 93 ? 13.028 4.147 -26.118 1.00 98.06 93 SER A C 1
ATOM 789 O O . SER A 1 93 ? 14.130 4.360 -26.623 1.00 98.06 93 SER A O 1
ATOM 791 N N . TYR A 1 94 ? 11.917 4.129 -26.856 1.00 98.12 94 TYR A N 1
ATOM 792 C CA . TYR A 1 94 ? 11.928 4.356 -28.298 1.00 98.12 94 TYR A CA 1
ATOM 793 C C . TYR A 1 94 ? 12.457 5.753 -28.658 1.00 98.12 94 TYR A C 1
ATOM 795 O O . TYR A 1 94 ? 13.386 5.878 -29.458 1.00 98.12 94 TYR A O 1
ATOM 803 N N . PHE A 1 95 ? 11.932 6.810 -28.030 1.00 97.88 95 PHE A N 1
ATOM 804 C CA . PHE A 1 95 ? 12.387 8.181 -28.290 1.00 97.88 95 PHE A CA 1
ATOM 805 C C . PHE A 1 95 ? 13.870 8.371 -27.969 1.00 97.88 95 PHE A C 1
ATOM 807 O O . PHE A 1 95 ? 14.612 8.952 -28.764 1.00 97.88 95 PHE A O 1
ATOM 814 N N . THR A 1 96 ? 14.323 7.856 -26.827 1.00 97.69 96 THR A N 1
ATOM 815 C CA . THR A 1 96 ? 15.741 7.935 -26.448 1.00 97.69 96 THR A CA 1
ATOM 816 C C . THR A 1 96 ? 16.635 7.181 -27.437 1.00 97.69 96 THR A C 1
ATOM 818 O O . THR A 1 96 ? 17.672 7.717 -27.835 1.00 97.69 96 THR A O 1
ATOM 821 N N . ALA A 1 97 ? 16.219 6.005 -27.918 1.00 98.12 97 ALA A N 1
ATOM 822 C CA . ALA A 1 97 ? 16.947 5.254 -28.940 1.00 98.12 97 ALA A CA 1
ATOM 823 C C . ALA A 1 97 ? 17.065 6.028 -30.264 1.00 98.12 97 ALA A C 1
ATOM 825 O O . ALA A 1 97 ? 18.149 6.086 -30.846 1.00 98.12 97 ALA A O 1
ATOM 826 N N . VAL A 1 98 ? 15.990 6.681 -30.717 1.00 97.56 98 VAL A N 1
ATOM 827 C CA . VAL A 1 98 ? 15.999 7.505 -31.938 1.00 97.56 98 VAL A CA 1
ATOM 828 C C . VAL A 1 98 ? 16.988 8.671 -31.815 1.00 97.56 98 VAL A C 1
ATOM 830 O O . VAL A 1 98 ? 17.801 8.887 -32.718 1.00 97.56 98 VAL A O 1
ATOM 833 N N . ILE A 1 99 ? 16.976 9.389 -30.688 1.00 97.50 99 ILE A N 1
ATOM 834 C CA . ILE A 1 99 ? 17.908 10.502 -30.430 1.00 97.50 99 ILE A CA 1
ATOM 835 C C . ILE A 1 99 ? 19.362 10.010 -30.457 1.00 97.50 99 ILE A C 1
ATOM 837 O O . ILE A 1 99 ? 20.219 10.630 -31.096 1.00 97.50 99 ILE A O 1
ATOM 841 N N . LEU A 1 100 ? 19.640 8.877 -29.805 1.00 96.31 100 LEU A N 1
ATOM 842 C CA . LEU A 1 100 ? 20.972 8.269 -29.786 1.00 96.31 100 LEU A CA 1
ATOM 843 C C . LEU A 1 100 ? 21.425 7.838 -31.186 1.00 96.31 100 LEU A C 1
ATOM 845 O O . LEU A 1 100 ? 22.567 8.110 -31.565 1.00 96.31 100 LEU A O 1
ATOM 849 N N . LEU A 1 101 ? 20.537 7.228 -31.976 1.00 97.06 101 LEU A N 1
ATOM 850 C CA . LEU A 1 101 ? 20.828 6.823 -33.350 1.00 97.06 101 LEU A CA 1
ATOM 851 C C . LEU A 1 101 ? 21.198 8.029 -34.212 1.00 97.06 101 LEU A C 1
ATOM 853 O O . LEU A 1 101 ? 22.287 8.037 -34.789 1.00 97.06 101 LEU A O 1
ATOM 857 N N . PHE A 1 102 ? 20.374 9.079 -34.244 1.00 97.38 102 PHE A N 1
ATOM 858 C CA . PHE A 1 102 ? 20.682 10.290 -35.015 1.00 97.38 102 PHE A CA 1
ATOM 859 C C . PHE A 1 102 ? 21.993 10.951 -34.574 1.00 97.38 102 PHE A C 1
ATOM 861 O O . PHE A 1 102 ? 22.816 11.311 -35.422 1.00 97.38 102 PHE A O 1
ATOM 868 N N . GLY A 1 103 ? 22.232 11.055 -33.262 1.00 94.94 103 GLY A N 1
ATOM 869 C CA . GLY A 1 103 ? 23.491 11.577 -32.727 1.00 94.94 103 GLY A CA 1
ATOM 870 C C . GLY A 1 103 ? 24.707 10.750 -33.163 1.00 94.94 103 GLY A C 1
ATOM 871 O O . GLY A 1 103 ? 25.740 11.307 -33.555 1.00 94.94 103 GLY A O 1
ATOM 872 N N . SER A 1 104 ? 24.579 9.421 -33.160 1.00 95.12 104 SER A N 1
ATOM 873 C CA . SER A 1 104 ? 25.639 8.510 -33.600 1.00 95.12 104 SER A CA 1
ATOM 874 C C . SER A 1 104 ? 25.914 8.620 -35.106 1.00 95.12 104 SER A C 1
ATOM 876 O O . SER A 1 104 ? 27.075 8.760 -35.504 1.00 95.12 104 SER A O 1
ATOM 878 N N . PHE A 1 105 ? 24.870 8.679 -35.941 1.00 95.12 105 PHE A N 1
ATOM 879 C CA . PHE A 1 105 ? 25.000 8.858 -37.387 1.00 95.12 105 PHE A CA 1
ATOM 880 C C . PHE A 1 105 ? 25.660 10.191 -37.728 1.00 95.12 105 PHE A C 1
ATOM 882 O O . PHE A 1 105 ? 26.600 10.217 -38.524 1.00 95.12 105 PHE A O 1
ATOM 889 N N . TYR A 1 106 ? 25.244 11.287 -37.087 1.00 94.94 106 TYR A N 1
ATOM 890 C CA . TYR A 1 106 ? 25.874 12.595 -37.280 1.00 94.94 106 TYR A CA 1
ATOM 891 C C . TYR A 1 106 ? 27.385 12.542 -37.008 1.00 94.94 106 TYR A C 1
ATOM 893 O O . TYR A 1 106 ? 28.193 13.049 -37.797 1.00 94.94 106 TYR A O 1
ATOM 901 N N . ARG A 1 107 ? 27.791 11.868 -35.924 1.00 91.31 107 ARG A N 1
ATOM 902 C CA . ARG A 1 107 ? 29.207 11.681 -35.590 1.00 91.31 107 ARG A CA 1
ATOM 903 C C . ARG A 1 107 ? 29.941 10.847 -36.645 1.00 91.31 107 ARG A C 1
ATOM 905 O O . ARG A 1 107 ? 31.041 11.237 -37.039 1.00 91.31 107 ARG A O 1
ATOM 912 N N . LEU A 1 108 ? 29.353 9.750 -37.124 1.00 91.81 108 LEU A N 1
ATOM 913 C CA . LEU A 1 108 ? 29.942 8.910 -38.176 1.00 91.81 108 LEU A CA 1
ATOM 914 C C . LEU A 1 108 ? 30.130 9.680 -39.490 1.00 91.81 108 LEU A C 1
ATOM 916 O O . LEU A 1 108 ? 31.228 9.671 -40.051 1.00 91.81 108 LEU A O 1
ATOM 920 N N . PHE A 1 109 ? 29.114 10.420 -39.941 1.00 90.06 109 PHE A N 1
ATOM 921 C CA . PHE A 1 109 ? 29.214 11.260 -41.140 1.00 90.06 109 PHE A CA 1
ATOM 922 C C . PHE A 1 109 ? 30.304 12.328 -41.007 1.00 90.06 109 PHE A C 1
ATOM 924 O O . PHE A 1 109 ? 31.068 12.558 -41.950 1.00 90.06 109 PHE A O 1
ATOM 931 N N . ARG A 1 110 ? 30.423 12.954 -39.829 1.00 88.69 110 ARG A N 1
ATOM 932 C CA . ARG A 1 110 ? 31.491 13.923 -39.546 1.00 88.69 110 ARG A CA 1
ATOM 933 C C . ARG A 1 110 ? 32.882 13.286 -39.620 1.00 88.69 110 ARG A C 1
ATOM 935 O O . ARG A 1 110 ? 33.803 13.926 -40.124 1.00 88.69 110 ARG A O 1
ATOM 942 N N . ILE A 1 111 ? 33.046 12.057 -39.123 1.00 89.88 111 ILE A N 1
ATOM 943 C CA . ILE A 1 111 ? 34.320 11.321 -39.187 1.00 89.88 111 ILE A CA 1
ATOM 944 C C . ILE A 1 111 ? 34.650 10.941 -40.635 1.00 89.88 111 ILE A C 1
ATOM 946 O O . ILE A 1 111 ? 35.766 11.194 -41.079 1.00 89.88 111 ILE A O 1
ATOM 950 N N . SER A 1 112 ? 33.685 10.407 -41.387 1.00 84.38 112 SER A N 1
ATOM 951 C CA . SER A 1 112 ? 33.877 9.984 -42.782 1.00 84.38 112 SER A CA 1
ATOM 952 C C . SER A 1 112 ? 34.291 11.141 -43.702 1.00 84.38 112 SER A C 1
ATOM 954 O O . SER A 1 112 ? 35.181 10.987 -44.534 1.00 84.38 112 SER A O 1
ATOM 956 N N . LYS A 1 113 ? 33.717 12.337 -43.512 1.00 81.25 113 LYS A N 1
ATOM 957 C CA . LYS A 1 113 ? 34.051 13.534 -44.307 1.00 81.25 113 LYS A CA 1
ATOM 958 C C . LYS A 1 113 ? 35.329 14.256 -43.855 1.00 81.25 113 LYS A C 1
ATOM 960 O O . LYS A 1 113 ? 35.667 15.310 -44.402 1.00 81.25 113 LYS A O 1
ATOM 965 N N . ARG A 1 114 ? 36.050 13.745 -42.853 1.00 78.62 114 ARG A N 1
ATOM 966 C CA . ARG A 1 114 ? 37.261 14.391 -42.333 1.00 78.62 114 ARG A CA 1
ATOM 967 C C . ARG A 1 114 ? 38.406 14.228 -43.340 1.00 78.62 114 ARG A C 1
ATOM 969 O O . ARG A 1 114 ? 38.962 13.147 -43.481 1.00 78.62 114 ARG A O 1
ATOM 976 N N . LYS A 1 115 ? 38.798 15.314 -44.021 1.00 71.62 115 LYS A N 1
ATOM 977 C CA . LYS A 1 115 ? 39.999 15.320 -44.875 1.00 71.62 115 LYS A CA 1
ATOM 978 C C . LYS A 1 115 ? 41.237 15.041 -44.014 1.00 71.62 115 LYS A C 1
ATOM 980 O O . LYS A 1 115 ? 41.577 15.850 -43.149 1.00 71.62 115 LYS A O 1
ATOM 985 N N . SER A 1 116 ? 41.928 13.926 -44.251 1.00 69.88 116 SER A N 1
ATOM 986 C CA . SER A 1 116 ? 43.255 13.695 -43.680 1.00 69.88 116 SER A CA 1
ATOM 987 C C . SER A 1 116 ? 44.241 14.650 -44.354 1.00 69.88 116 SER A C 1
ATOM 989 O O . SER A 1 116 ? 44.501 14.523 -45.553 1.00 69.88 116 SER A O 1
ATOM 991 N N . LYS A 1 117 ? 44.795 15.621 -43.621 1.00 65.69 117 LYS A N 1
ATOM 992 C CA . LYS A 1 117 ? 45.973 16.345 -44.116 1.00 65.69 117 LYS A CA 1
ATOM 993 C C . LYS A 1 117 ? 47.107 15.323 -44.230 1.00 65.69 117 LYS A C 1
ATOM 995 O O . LYS A 1 117 ? 47.553 14.808 -43.209 1.00 65.69 117 LYS A O 1
ATOM 1000 N N . LYS A 1 118 ? 47.544 15.003 -45.454 1.00 63.16 118 LYS A N 1
ATOM 1001 C CA . LYS A 1 118 ? 48.807 14.285 -45.668 1.00 63.16 118 LYS A CA 1
ATOM 1002 C C . LYS A 1 118 ? 49.915 15.183 -45.126 1.00 63.16 118 LYS A C 1
ATOM 1004 O O . LYS A 1 118 ? 50.113 16.282 -45.638 1.00 63.16 118 LYS A O 1
ATOM 1009 N N . ILE A 1 119 ? 50.584 14.740 -44.068 1.00 69.00 119 ILE A N 1
ATOM 1010 C CA . ILE A 1 119 ? 51.819 15.367 -43.605 1.00 69.00 119 ILE A CA 1
ATOM 1011 C C . ILE A 1 119 ? 52.867 14.992 -44.653 1.00 69.00 119 ILE A C 1
ATOM 1013 O O . ILE A 1 119 ? 53.292 13.843 -44.727 1.00 69.00 119 ILE A O 1
ATOM 1017 N N . ILE A 1 120 ? 53.182 15.932 -45.541 1.00 62.03 120 ILE A N 1
ATOM 1018 C CA . ILE A 1 120 ? 54.290 15.790 -46.483 1.00 62.03 120 ILE A CA 1
ATOM 1019 C C . ILE A 1 120 ? 55.540 16.146 -45.682 1.00 62.03 120 ILE A C 1
ATOM 1021 O O . ILE A 1 120 ? 55.742 17.312 -45.348 1.00 62.03 120 ILE A O 1
ATOM 1025 N N . TYR A 1 121 ? 56.327 15.137 -45.315 1.00 68.19 121 TYR A N 1
ATOM 1026 C CA . TYR A 1 121 ? 57.676 15.364 -44.809 1.00 68.19 121 TYR A CA 1
ATOM 1027 C C . TYR A 1 121 ? 58.533 15.815 -45.992 1.00 68.19 121 TYR A C 1
ATOM 1029 O O . TYR A 1 121 ? 58.533 15.162 -47.036 1.00 68.19 121 TYR A O 1
ATOM 1037 N N . LYS A 1 122 ? 59.133 16.997 -45.846 1.00 57.59 122 LYS A N 1
ATOM 1038 C CA . LYS A 1 122 ? 59.992 17.636 -46.841 1.00 57.59 122 LYS A CA 1
ATOM 1039 C C . LYS A 1 122 ? 61.410 17.094 -46.734 1.00 57.59 122 LYS A C 1
ATOM 1041 O O . LYS A 1 122 ? 61.825 16.839 -45.582 1.00 57.59 122 LYS A O 1
#

Foldseek 3Di:
DDDPPDPPPPPDCPPDPPSPPPPVPPDDPVVVVVVVVVVVVVVVVVVVVVVPDPPVVVVVVCVVVVVVVVVVVVVVVVVVVVVVVVVVVVVVVVVVVVVVVVVVVVVVVVVVPDDDDPPPDD

Sequence (122 aa):
MADLNIPNLNIKSEKYIFKKKLNLRRKSKRRLFTESFLLFNLGVFLVYINYLIPNKNLLLQNLPSTFNKSFLLLIDLFSYLYEIFLVIFIFASYFTAVILLFGSFYRLFRISKRKSKKIIYK

Organism: NCBI:txid167551

pLDDT: mean 84.85, std 15.06, range [44.78, 98.38]

Radius of gyration: 38.33 Å; chains: 1; bounding box: 88×44×101 Å

=== Feature glossary ===
A reading guide for the features in this record.

Start from the sequence.

  · This is the polypeptide sequence — one letter per residue, N-terminus first. Length ranges from a few dozen residues for small domains to over a thousand for large multi-domain proteins.

Fold it, and you get atomic coordinates and the backbone conformation that goes with them.

  · Structure coordinates are given as an mmCIF _atom_site loop: one row per atom with element, residue name, chain id, sequence number, and x/y/z position in Å. Only the four main-chain atoms per residue are included here; side chains are omitted to keep the record compact.

  · Backbone dihedral angles. Every residue except chain termini has a φ (preceding-C → N → Cα → C) and a ψ (N → Cα → C → next-N). They are reported in degrees following the IUPAC sign convention. Secondary structure is essentially a statement about which (φ, ψ) basin each residue occupies.

  · The SS8 string is DSSP's per-residue secondary-structure call. α-helix (H) means an i→i+4 H-bond ladder; β-strand (E) means the residue participates in a β-sheet; 3₁₀ (G) and π (I) are tighter and wider helices; T/S are turns/bends; '-' is loop.

  · SS3 is a coarse helix/strand/coil call (letters a/b/c) made by the P-SEA algorithm from inter-Cα distances and dihedrals. It is less detailed than DSSP but needs only Cα positions.

Summarize the fold with a handful of shape descriptors and a per-residue structural alphabet.

  · Radius of gyration (Rg) is the root-mean-square distance of Cα atoms from their centroid — a single number for overall size and compactness. A globular domain of N residues has Rg ≈ 2.2·N^0.38 Å; an extended or disordered chain has a much larger Rg. The Cα contact count is the number of residue pairs whose Cα atoms are within 8 Å and are more than four positions apart in sequence — a standard proxy for tertiary packing density. The bounding box is the smallest axis-aligned box enclosing all Cα atoms.

  · The Foldseek 3Di string encodes local tertiary geometry as a 20-letter alphabet — one character per residue — derived from the relative positions of nearby Cα atoms. Unlike the amino-acid sequence, 3Di is a direct function of the 3D structure, so two proteins with the same fold have similar 3Di strings even at low sequence identity.

  · Solvent-accessible surface area (SASA) is the area in Å² traced out by the centre of a 1.4 Å probe sphere (a water molecule) rolled over the protein's van der Waals surface (Shrake–Rupley / Lee–Richards construction). Buried residues have near-zero SASA; fully exposed residues can exceed 200 Å². The total SASA scales roughly with the number of surface residues.

Ask how reliable the model is.

  · pLDDT (predicted Local Distance Difference Test) is AlphaFold's per-residue confidence score, ranging from 0 to 100. Values above 90 indicate high confidence (typically well-packed cores); 70–90 is confident; 50–70 low confidence; below 50 usually means the region is disordered or the prediction is unreliable there. AlphaFold stores pLDDT in the mmCIF B-factor column.

  · B-factor (Debye–Waller factor) reflects atomic displacement in the crystal lattice. It is an experimental observable (units Å²), not a prediction; low values mean the atom is pinned down, high values mean it moves or is heterogeneous across the crystal.

  · Predicted Aligned Error (PAE) is an AlphaFold confidence matrix: entry (i, j) is the expected error in the position of residue j, in ångströms, when the prediction is superimposed on the true structure at residue i. Low PAE within a block of residues means that block is internally rigid and well-predicted; high PAE between two blocks means their relative placement is uncertain even if each block individually is confident.

Place it in context: what it resembles, what it is annotated as, and how it looks.

  · Nearest PDB neighbors are the top structural matches found by Foldseek when searching this structure against the entire Protein Data Bank. Each hit reports a TM-score (0 to 1; >0.5 almost always implies the same fold) and an E-value. These are *structural* homologs — they may share no detectable sequence similarity.

  · Functional annotations link the protein to curated databases. InterPro entries identify conserved domains and families by matching the sequence against member-database signatures (Pfam, PROSITE, CDD, …). Gene Ontology (GO) terms describe molecular function, biological process, and cellular component in a controlled vocabulary. CATH places the structure in a hierarchical fold classification (Class/Architecture/Topology/Homologous-superfamily). The organism is the source species.

  · Three diagnostic plots accompany the record. The Cα contact map visualizes the tertiary structure as a 2D adjacency matrix (8 Å cutoff, sequence-local contacts suppressed). The Ramachandran plot shows the distribution of backbone (φ, ψ) torsions, with points in the α and β basins reflecting secondary structure content. The PAE plot shows AlphaFold's inter-residue confidence as a color matrix.

  · Six rendered views show the 3D structure from the faces of a cube — i.e. along ±x, ±y, ±z. Rendering representation is drawn randomly per protein from cartoon (secondary-structure ribbons), sticks (backbone bonds), or molecular surface; coloring is either N→C rainbow (blue at the N-terminus through red at the C-terminus) or one color per chain.